Protein AF-A0AAU2BXN2-F1 (afdb_monomer_lite)

pLDDT: mean 73.19, std 21.52, range [33.09, 97.69]

Foldseek 3Di:
DDDPVNVVVVVVPCPDPVVVVVVVVVVVVVVVVVVVVPDPPPDPDDDDDDDDDDPPDDPPADQDQDDPVLQVVQVVPKDWDDDPDPPDPDATWIAGQNWTWGWDQDPVVRDTDIDIDCPRHDPSQAHPVRDGFDWDDDVNDTPDGDDPDPDDDDDDDDDPPDDPDDDD

Structure (mmCIF, N/CA/C/O backbone):
data_AF-A0AAU2BXN2-F1
#
_entry.id   AF-A0AAU2BXN2-F1
#
loop_
_atom_site.group_PDB
_atom_site.id
_atom_site.type_symbol
_atom_site.label_atom_id
_atom_site.label_alt_id
_atom_site.label_comp_id
_atom_site.label_asym_id
_atom_site.label_entity_id
_atom_site.label_seq_id
_atom_site.pdbx_PDB_ins_code
_atom_site.Cartn_x
_atom_site.Cartn_y
_atom_site.Cartn_z
_atom_site.occupancy
_atom_site.B_iso_or_equiv
_atom_site.auth_seq_id
_atom_site.auth_comp_id
_atom_site.auth_asym_id
_atom_site.auth_atom_id
_atom_site.pdbx_PDB_model_num
ATOM 1 N N . MET A 1 1 ? 20.347 -20.421 26.634 1.00 45.69 1 MET A N 1
ATOM 2 C CA . MET A 1 1 ? 20.037 -19.767 25.347 1.00 45.69 1 MET A CA 1
ATOM 3 C C . MET A 1 1 ? 21.331 -19.696 24.572 1.00 45.69 1 MET A C 1
ATOM 5 O O . MET A 1 1 ? 22.288 -19.185 25.135 1.00 45.69 1 MET A O 1
ATOM 9 N N . LEU A 1 2 ? 21.370 -20.264 23.366 1.00 61.25 2 LEU A N 1
ATOM 10 C CA . LEU A 1 2 ? 22.536 -20.169 22.487 1.00 61.25 2 LEU A CA 1
ATOM 11 C C . LEU A 1 2 ? 22.649 -18.736 21.965 1.00 61.25 2 LEU A C 1
ATOM 13 O O . LEU A 1 2 ? 21.653 -18.132 21.564 1.00 61.25 2 LEU A O 1
ATOM 17 N N . THR A 1 3 ? 23.851 -18.189 22.025 1.00 75.00 3 THR A N 1
ATOM 18 C CA . THR A 1 3 ? 24.176 -16.848 21.549 1.00 75.00 3 THR A CA 1
ATOM 19 C C . THR A 1 3 ? 24.310 -16.838 20.027 1.00 75.00 3 THR A C 1
ATOM 21 O O . THR A 1 3 ? 24.601 -17.851 19.392 1.00 75.00 3 THR A O 1
ATOM 24 N N . THR A 1 4 ? 24.119 -15.673 19.409 1.00 56.59 4 THR A N 1
ATOM 25 C CA . THR A 1 4 ? 24.209 -15.505 17.948 1.00 56.59 4 THR A 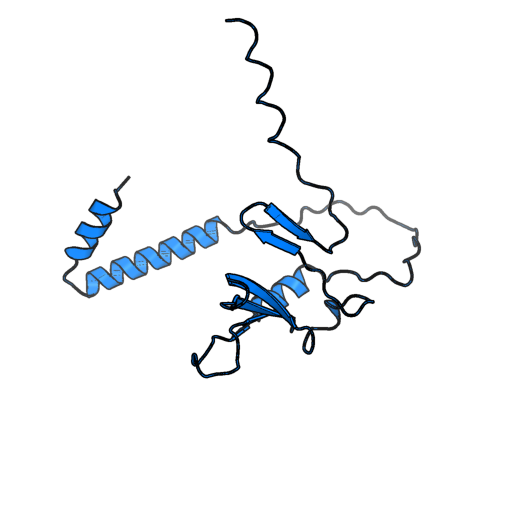CA 1
ATOM 26 C C . THR A 1 4 ? 25.582 -15.905 17.386 1.00 56.59 4 THR A C 1
ATOM 28 O O . THR A 1 4 ? 25.685 -16.289 16.223 1.00 56.59 4 THR A O 1
ATOM 31 N N . THR A 1 5 ? 26.631 -15.841 18.211 1.00 67.44 5 THR A N 1
ATOM 32 C CA . THR A 1 5 ? 27.994 -16.268 17.865 1.00 67.44 5 THR A CA 1
ATOM 33 C C . THR A 1 5 ? 28.114 -17.791 17.842 1.00 67.44 5 THR A C 1
ATOM 35 O O . THR A 1 5 ? 28.615 -18.340 16.869 1.00 67.44 5 THR A O 1
ATOM 38 N N . GLU A 1 6 ? 27.555 -18.482 18.839 1.00 70.81 6 GLU A N 1
ATOM 39 C CA . GLU A 1 6 ? 27.554 -19.952 18.896 1.00 70.81 6 GLU A CA 1
ATOM 40 C C . GLU A 1 6 ? 26.753 -20.569 17.740 1.00 70.81 6 GLU A C 1
ATOM 42 O O . GLU A 1 6 ? 27.149 -21.588 17.183 1.00 70.81 6 GLU A O 1
ATOM 47 N N . ILE A 1 7 ? 25.659 -19.921 17.324 1.00 69.94 7 ILE A N 1
ATOM 48 C CA . ILE A 1 7 ? 24.877 -20.345 16.152 1.00 69.94 7 ILE A CA 1
ATOM 49 C C . ILE A 1 7 ? 25.704 -20.199 14.866 1.00 69.94 7 ILE A C 1
ATOM 51 O O . ILE A 1 7 ? 25.677 -21.079 14.008 1.00 69.94 7 ILE A O 1
ATOM 55 N N . ARG A 1 8 ? 26.459 -19.103 14.727 1.00 66.19 8 ARG A N 1
ATOM 56 C CA . ARG A 1 8 ? 27.284 -18.838 13.541 1.00 66.19 8 ARG A CA 1
ATOM 57 C C . ARG A 1 8 ? 28.438 -19.829 13.410 1.00 66.19 8 ARG A C 1
ATOM 59 O O . ARG A 1 8 ? 28.687 -20.309 12.307 1.00 66.19 8 ARG A O 1
ATOM 66 N N . ASP A 1 9 ? 29.110 -20.136 14.514 1.00 70.56 9 ASP A N 1
ATOM 67 C CA . ASP A 1 9 ? 30.220 -21.090 14.519 1.00 70.56 9 ASP A CA 1
ATOM 68 C C . ASP A 1 9 ? 29.719 -22.517 14.261 1.00 70.56 9 ASP A C 1
ATOM 70 O O . ASP A 1 9 ? 30.311 -23.239 13.463 1.00 70.56 9 ASP A O 1
ATOM 74 N N . HIS A 1 10 ? 28.553 -22.885 14.806 1.00 66.69 10 HIS A N 1
ATOM 75 C CA . HIS A 1 10 ? 27.930 -24.179 14.527 1.00 66.69 10 HIS A CA 1
ATOM 76 C C . HIS A 1 10 ? 27.542 -24.348 13.050 1.00 66.69 10 HIS A C 1
ATOM 78 O O . HIS A 1 10 ? 27.731 -25.419 12.487 1.00 66.69 10 HIS A O 1
ATOM 84 N N . ILE A 1 11 ? 27.047 -23.290 12.395 1.00 64.31 11 ILE A N 1
ATOM 85 C CA . ILE A 1 11 ? 26.715 -23.312 10.960 1.00 64.31 11 ILE A CA 1
ATOM 86 C C . ILE A 1 11 ? 27.975 -23.432 10.091 1.00 64.31 11 ILE A C 1
ATOM 88 O O . ILE A 1 11 ? 27.942 -24.077 9.045 1.00 64.31 11 ILE A O 1
ATOM 92 N N . ARG A 1 12 ? 29.090 -22.832 10.519 1.00 63.44 12 ARG A N 1
ATOM 93 C CA . ARG A 1 12 ? 30.359 -22.846 9.779 1.00 63.44 12 ARG A CA 1
ATOM 94 C C . ARG A 1 12 ? 31.027 -24.227 9.760 1.00 63.44 12 ARG A C 1
ATOM 96 O O . ARG A 1 12 ? 31.696 -24.544 8.779 1.00 63.44 12 ARG A O 1
ATOM 103 N N . ASP A 1 13 ? 30.814 -25.038 10.794 1.00 62.12 13 ASP A N 1
ATOM 104 C CA . ASP A 1 13 ? 31.369 -26.395 10.903 1.00 62.12 13 ASP A CA 1
ATOM 105 C C . ASP A 1 13 ? 30.525 -27.475 10.194 1.00 62.12 13 ASP A C 1
ATOM 107 O O . ASP A 1 13 ? 30.974 -28.615 10.044 1.00 62.12 13 ASP A O 1
ATOM 111 N N . LEU A 1 14 ? 29.332 -27.140 9.684 1.00 59.41 14 LEU A N 1
ATOM 112 C CA . LEU A 1 14 ? 28.509 -28.046 8.872 1.00 59.41 14 LEU A CA 1
ATOM 113 C C . LEU A 1 14 ? 29.094 -28.166 7.453 1.00 59.41 14 LEU A C 1
ATOM 115 O O . LEU A 1 14 ? 28.653 -27.512 6.514 1.00 59.41 14 LEU A O 1
ATOM 119 N N . THR A 1 15 ? 30.108 -29.017 7.291 1.00 58.03 15 THR A N 1
ATOM 120 C CA . THR A 1 15 ? 30.794 -29.273 6.006 1.00 58.03 15 THR A CA 1
ATOM 121 C C . THR A 1 15 ? 30.131 -30.357 5.148 1.00 58.03 15 THR A C 1
ATOM 123 O O . THR A 1 15 ? 30.571 -30.604 4.027 1.00 58.03 15 THR A O 1
ATOM 126 N N . ASP A 1 16 ? 29.060 -30.987 5.637 1.00 61.47 16 ASP A N 1
ATOM 127 C CA . ASP A 1 16 ? 28.276 -31.974 4.892 1.00 61.47 16 ASP A CA 1
ATOM 128 C C . ASP A 1 16 ? 26.940 -31.367 4.441 1.00 61.47 16 ASP A C 1
ATOM 130 O O . ASP A 1 16 ? 26.148 -30.879 5.254 1.00 61.47 16 ASP A O 1
ATOM 134 N N . VAL A 1 17 ? 26.674 -31.418 3.133 1.00 53.97 17 VAL A N 1
ATOM 135 C CA . VAL A 1 17 ? 25.460 -30.879 2.495 1.00 53.97 17 VAL A CA 1
ATOM 136 C C . VAL A 1 17 ? 24.197 -31.497 3.106 1.00 53.97 17 VAL A C 1
ATOM 138 O O . VAL A 1 17 ? 23.180 -30.819 3.234 1.00 53.97 17 VAL A O 1
ATOM 141 N N . LYS A 1 18 ? 24.263 -32.755 3.566 1.00 58.06 18 LYS A N 1
ATOM 142 C CA . LYS A 1 18 ? 23.141 -33.417 4.256 1.00 58.06 18 LYS A CA 1
ATOM 143 C C . LYS A 1 18 ? 22.801 -32.762 5.593 1.00 58.06 18 LYS A C 1
ATOM 145 O O . LYS A 1 18 ? 21.626 -32.644 5.934 1.00 58.06 18 LYS A O 1
ATOM 150 N N . SER A 1 19 ? 23.807 -32.295 6.323 1.00 58.97 19 SER A N 1
ATOM 151 C CA . SER A 1 19 ? 23.618 -31.631 7.612 1.00 58.97 19 SER A CA 1
ATOM 152 C C . SER A 1 19 ? 23.044 -30.221 7.442 1.00 58.97 19 SER A C 1
ATOM 154 O O . SER A 1 19 ? 22.242 -29.787 8.265 1.00 58.97 19 SER A O 1
ATOM 156 N N . LEU A 1 20 ? 23.366 -29.534 6.339 1.00 58.53 20 LEU A N 1
ATOM 157 C CA . LEU A 1 20 ? 22.754 -28.247 5.992 1.00 58.53 20 LEU A CA 1
ATOM 158 C C . LEU A 1 20 ? 21.264 -28.400 5.638 1.00 58.53 20 LEU A C 1
ATOM 160 O O . LEU A 1 20 ? 20.441 -27.606 6.089 1.00 58.53 20 LEU A O 1
ATOM 164 N N . VAL A 1 21 ? 20.904 -29.446 4.882 1.00 67.00 21 VAL A N 1
ATOM 165 C CA . VAL A 1 21 ? 19.500 -29.760 4.557 1.00 67.00 21 VAL A CA 1
ATOM 166 C C . VAL A 1 21 ? 18.710 -30.096 5.821 1.00 67.00 21 VAL A C 1
ATOM 168 O O . VAL A 1 21 ? 17.613 -29.578 5.998 1.00 67.00 21 VAL A O 1
ATOM 171 N N . ALA A 1 22 ? 19.285 -30.866 6.747 1.00 68.56 22 ALA A N 1
ATOM 172 C CA . ALA A 1 22 ? 18.635 -31.175 8.019 1.00 68.56 22 ALA A CA 1
ATOM 173 C C . ALA A 1 22 ? 18.387 -29.918 8.877 1.00 68.56 22 ALA A C 1
ATOM 175 O O . ALA A 1 22 ? 17.332 -29.788 9.498 1.00 68.56 22 ALA A O 1
ATOM 176 N N . VAL A 1 23 ? 19.326 -28.964 8.888 1.00 71.12 23 VAL A N 1
ATOM 177 C CA . VAL A 1 23 ? 19.138 -27.674 9.574 1.00 71.12 23 VAL A CA 1
ATOM 178 C C . VAL A 1 23 ? 18.064 -26.830 8.887 1.00 71.12 23 VAL A C 1
ATOM 180 O O . VAL A 1 23 ? 17.238 -26.232 9.576 1.00 71.12 23 VAL A O 1
ATOM 183 N N . GLN A 1 24 ? 18.026 -26.821 7.553 1.00 70.44 24 GLN A N 1
ATOM 184 C CA . GLN A 1 24 ? 16.992 -26.128 6.786 1.00 70.44 24 GLN A CA 1
ATOM 185 C C . GLN A 1 24 ? 15.600 -26.719 7.063 1.00 70.44 24 GLN A C 1
ATOM 187 O O . GLN A 1 24 ? 14.677 -25.977 7.384 1.00 70.44 24 GLN A O 1
ATOM 192 N N . GLU A 1 25 ? 15.450 -28.044 7.021 1.00 73.44 25 GLU A N 1
ATOM 193 C CA . GLU A 1 25 ? 14.182 -28.730 7.304 1.00 73.44 25 GLU A CA 1
ATOM 194 C C . GLU A 1 25 ? 13.722 -28.515 8.751 1.00 73.44 25 GLU A C 1
ATOM 196 O O . GLU A 1 25 ? 12.542 -28.249 8.998 1.00 73.44 25 GLU A O 1
ATOM 201 N N . ALA A 1 26 ? 14.648 -28.553 9.713 1.00 72.94 26 ALA A N 1
ATOM 202 C CA . ALA A 1 26 ? 14.347 -28.255 11.110 1.00 72.94 26 ALA A CA 1
ATOM 203 C C . ALA A 1 26 ? 13.918 -26.790 11.303 1.00 72.94 26 ALA A C 1
ATOM 205 O O . ALA A 1 26 ? 12.982 -26.514 12.058 1.00 72.94 26 ALA A O 1
ATOM 206 N N . ALA A 1 27 ? 14.553 -25.847 10.600 1.00 69.44 27 ALA A N 1
ATOM 207 C CA . ALA A 1 27 ? 14.185 -24.433 10.635 1.00 69.44 27 ALA A CA 1
ATOM 208 C C . ALA A 1 27 ? 12.806 -24.185 10.004 1.00 69.44 27 ALA A C 1
ATOM 210 O O . ALA A 1 27 ? 11.986 -23.474 10.588 1.00 69.44 27 ALA A O 1
ATOM 211 N N . THR A 1 28 ? 12.515 -24.813 8.863 1.00 70.44 28 THR A N 1
ATOM 212 C CA . THR A 1 28 ? 11.209 -24.736 8.195 1.00 70.44 28 THR A CA 1
ATOM 213 C C . THR A 1 28 ? 10.104 -25.345 9.054 1.00 70.44 28 THR A C 1
ATOM 215 O O . THR A 1 28 ? 9.061 -24.719 9.233 1.00 70.44 28 THR A O 1
ATOM 218 N N . THR A 1 29 ? 10.349 -26.507 9.666 1.00 78.06 29 THR A N 1
ATOM 219 C CA . THR A 1 29 ? 9.402 -27.146 10.596 1.00 78.06 29 THR A CA 1
ATOM 220 C C . THR A 1 29 ? 9.105 -26.233 11.782 1.00 78.06 29 THR A C 1
ATOM 222 O O . THR A 1 29 ? 7.949 -26.038 12.147 1.00 78.06 29 THR A O 1
ATOM 225 N N . ARG A 1 30 ? 10.130 -25.582 12.343 1.00 65.69 30 ARG A N 1
ATOM 226 C CA . ARG A 1 30 ? 9.962 -24.687 13.492 1.00 65.69 30 ARG A CA 1
ATOM 227 C C . ARG A 1 30 ? 9.271 -23.370 13.133 1.00 65.69 30 ARG A C 1
ATOM 229 O O . ARG A 1 30 ? 8.543 -22.829 13.961 1.00 65.69 30 ARG A O 1
ATOM 236 N N . LEU A 1 31 ? 9.454 -22.864 11.912 1.00 61.81 31 LEU A N 1
ATOM 237 C CA . LEU A 1 31 ? 8.692 -21.727 11.383 1.00 61.81 31 LEU A CA 1
ATOM 238 C C . LEU A 1 31 ? 7.209 -22.079 11.194 1.00 61.81 31 LEU A C 1
ATOM 240 O O . LEU A 1 31 ? 6.353 -21.287 11.579 1.00 61.81 31 LEU A O 1
ATOM 244 N N . LEU A 1 32 ? 6.908 -23.280 10.691 1.00 66.12 32 LEU A N 1
ATOM 245 C CA . LEU A 1 32 ? 5.543 -23.811 10.588 1.00 66.12 32 LEU A CA 1
ATOM 246 C C . LEU A 1 32 ? 4.891 -24.014 11.965 1.00 66.12 32 LEU A C 1
ATOM 248 O O . LEU A 1 32 ? 3.731 -23.655 12.151 1.00 66.12 32 LEU A O 1
ATOM 252 N N . GLU A 1 33 ? 5.628 -24.528 12.953 1.00 65.75 33 GLU A N 1
ATOM 253 C CA . GLU A 1 33 ? 5.143 -24.662 14.335 1.00 65.75 33 GLU A CA 1
ATOM 254 C C . GLU A 1 33 ? 4.874 -23.300 14.993 1.00 65.75 33 GLU A C 1
ATOM 256 O O . GLU A 1 33 ? 3.877 -23.136 15.696 1.00 65.75 33 GLU A O 1
ATOM 261 N N . LEU A 1 34 ? 5.736 -22.305 14.756 1.00 61.06 34 LEU A N 1
ATOM 262 C CA . LEU A 1 34 ? 5.551 -20.944 15.267 1.00 61.06 34 LEU A CA 1
ATOM 263 C C . LEU A 1 34 ? 4.375 -20.219 14.596 1.00 61.06 34 LEU A C 1
ATOM 265 O O . LEU A 1 34 ? 3.690 -19.452 15.275 1.00 61.06 34 LEU A O 1
ATOM 269 N N . ASP A 1 35 ? 4.120 -20.471 13.308 1.00 59.44 35 ASP A N 1
ATOM 270 C CA . ASP A 1 35 ? 2.929 -19.982 12.598 1.00 59.44 35 ASP A CA 1
ATOM 271 C C . ASP A 1 35 ? 1.653 -20.644 13.139 1.00 59.44 35 ASP A C 1
ATOM 273 O O . ASP A 1 35 ? 0.695 -19.961 13.507 1.00 59.44 35 ASP A O 1
ATOM 277 N N . ALA A 1 36 ? 1.674 -21.970 13.314 1.00 63.25 36 ALA A N 1
ATOM 278 C CA . ALA A 1 36 ? 0.570 -22.724 13.901 1.00 63.25 36 ALA A CA 1
ATOM 279 C C . ALA A 1 36 ? 0.254 -22.273 15.340 1.00 63.25 36 ALA A C 1
ATOM 281 O O . ALA A 1 36 ? -0.915 -22.161 15.710 1.00 63.25 36 ALA A O 1
ATOM 282 N N . ALA A 1 37 ? 1.278 -21.941 16.134 1.00 59.19 37 ALA A N 1
ATOM 283 C CA . ALA A 1 37 ? 1.127 -21.423 17.494 1.00 59.19 37 ALA A CA 1
ATOM 284 C C . ALA A 1 37 ? 0.642 -19.960 17.557 1.00 59.19 37 ALA A C 1
ATOM 286 O O . ALA A 1 37 ? 0.237 -19.495 18.625 1.00 59.19 37 ALA A O 1
ATOM 287 N N . ARG A 1 38 ? 0.677 -19.221 16.439 1.00 50.78 38 ARG A N 1
ATOM 288 C CA . ARG A 1 38 ? 0.280 -17.806 16.353 1.00 50.78 38 ARG A CA 1
ATOM 289 C C . ARG A 1 38 ? -1.034 -17.558 15.624 1.00 50.78 38 ARG A C 1
ATOM 291 O O . ARG A 1 38 ? -1.428 -16.399 15.515 1.00 50.78 38 ARG A O 1
ATOM 298 N N . ARG A 1 39 ? -1.762 -18.592 15.195 1.00 43.81 39 ARG A N 1
ATOM 299 C CA . ARG A 1 39 ? -3.125 -18.413 14.678 1.00 43.81 39 ARG A CA 1
ATOM 300 C C . ARG A 1 39 ? -4.099 -18.137 15.829 1.00 43.81 39 ARG A C 1
ATOM 302 O O . ARG A 1 39 ? -4.358 -19.041 16.625 1.00 43.81 39 ARG A O 1
ATOM 309 N N . PRO A 1 40 ? -4.708 -16.942 15.929 1.00 36.22 40 PRO A N 1
ATOM 310 C CA . PRO A 1 40 ? -5.886 -16.784 16.760 1.00 36.22 40 PRO A CA 1
ATOM 311 C C . PRO A 1 40 ? -7.025 -17.577 16.110 1.00 36.22 40 PRO A C 1
ATOM 313 O O . PRO A 1 40 ? -7.610 -17.155 15.114 1.00 36.22 40 PRO A O 1
ATOM 316 N N . VAL A 1 41 ? -7.358 -18.737 16.675 1.00 39.84 41 VAL A N 1
ATOM 317 C CA . VAL A 1 41 ? -8.643 -19.384 16.403 1.00 39.84 41 VAL A CA 1
ATOM 318 C C . VAL A 1 41 ? -9.715 -18.506 17.044 1.00 39.84 41 VAL A C 1
ATOM 320 O O . VAL A 1 41 ? -9.999 -18.612 18.236 1.00 39.84 41 VAL A O 1
ATOM 323 N N . VAL A 1 42 ? -10.300 -17.600 16.263 1.00 41.38 42 VAL A N 1
ATOM 324 C CA . VAL A 1 42 ? -11.546 -16.933 16.647 1.00 41.38 42 VAL A CA 1
ATOM 325 C C . VAL A 1 42 ? -12.663 -17.945 16.429 1.00 41.38 42 VAL A C 1
ATOM 327 O O . VAL A 1 42 ? -13.270 -18.008 15.365 1.00 41.38 42 VAL A O 1
ATOM 330 N N . THR A 1 43 ? -12.923 -18.780 17.430 1.00 37.25 43 THR A N 1
ATOM 331 C CA . THR A 1 43 ? -14.175 -19.533 17.492 1.00 37.25 43 THR A CA 1
ATOM 332 C C . THR A 1 43 ? -15.314 -18.534 17.698 1.00 37.25 43 THR A C 1
ATOM 334 O O . THR A 1 43 ? -15.296 -17.787 18.683 1.00 37.25 43 THR A O 1
ATOM 337 N N . PRO A 1 44 ? -16.324 -18.476 16.810 1.00 36.09 44 PRO A N 1
ATOM 338 C CA . PRO A 1 44 ? -17.501 -17.669 17.075 1.00 36.09 44 PRO A CA 1
ATOM 339 C C . PRO A 1 44 ? -18.235 -18.270 18.277 1.00 36.09 44 PRO A C 1
ATOM 341 O O . PRO A 1 44 ? -18.863 -19.327 18.212 1.00 36.09 44 PRO A O 1
ATOM 344 N N . ARG A 1 45 ? -18.130 -17.583 19.415 1.00 33.09 45 ARG A N 1
ATOM 345 C CA . ARG A 1 45 ? -18.955 -17.830 20.592 1.00 33.09 45 ARG A CA 1
ATOM 346 C C . ARG A 1 45 ? -20.374 -17.397 20.236 1.00 33.09 45 ARG A C 1
ATOM 348 O O . ARG A 1 45 ? -20.626 -16.208 20.088 1.00 33.09 45 ARG A O 1
ATOM 355 N N . ARG A 1 46 ? -21.276 -18.363 20.078 1.00 43.41 46 ARG A N 1
ATOM 356 C CA . ARG A 1 46 ? -22.719 -18.158 19.882 1.00 43.41 46 ARG A CA 1
ATOM 357 C C . ARG A 1 46 ? -23.279 -17.257 20.997 1.00 43.41 46 ARG A C 1
ATOM 359 O O . ARG A 1 46 ? -23.104 -17.609 22.167 1.00 43.41 46 ARG A O 1
ATOM 366 N N . PRO A 1 47 ? -23.998 -16.169 20.681 1.00 41.09 47 PRO A N 1
ATOM 367 C CA . PRO A 1 47 ? -25.002 -15.628 21.581 1.00 41.09 47 PRO A CA 1
ATOM 368 C C . PRO A 1 47 ? -26.397 -15.976 21.059 1.00 41.09 47 PRO A C 1
ATOM 370 O O . PRO A 1 47 ? -26.623 -16.115 19.860 1.00 41.09 47 PRO A O 1
ATOM 373 N N . ALA A 1 48 ? -27.289 -16.176 22.019 1.00 35.59 48 ALA A N 1
ATOM 374 C CA . ALA A 1 48 ? -28.661 -16.627 21.892 1.00 35.59 48 ALA A CA 1
ATOM 375 C C . ALA A 1 48 ? -29.509 -15.892 20.839 1.00 35.59 48 ALA A C 1
ATOM 377 O O . ALA A 1 48 ? -29.337 -14.702 20.582 1.00 35.59 48 ALA A O 1
ATOM 378 N N . GLU A 1 49 ? -30.489 -16.629 20.318 1.00 46.88 49 GLU A N 1
ATOM 379 C CA . GLU A 1 49 ? -31.687 -16.096 19.679 1.00 46.88 49 GLU A CA 1
ATOM 380 C C . GLU A 1 49 ? -32.375 -15.082 20.605 1.00 46.88 49 GLU A C 1
ATOM 382 O O . GLU A 1 49 ? -32.754 -15.418 21.728 1.00 46.88 49 GLU A O 1
ATOM 387 N N . ILE A 1 50 ? -32.577 -13.853 20.127 1.00 42.62 50 ILE A N 1
ATOM 388 C CA . ILE A 1 50 ? -33.615 -12.950 20.633 1.00 42.62 50 ILE A CA 1
ATOM 389 C C . ILE A 1 50 ? -34.324 -12.365 19.416 1.00 42.62 50 ILE A C 1
ATOM 391 O O . ILE A 1 50 ? -33.699 -11.823 18.505 1.00 42.62 50 ILE A O 1
ATOM 395 N N . GLY A 1 51 ? -35.637 -12.573 19.390 1.00 36.53 51 GLY A N 1
ATOM 396 C CA . GLY A 1 51 ? -36.501 -12.292 18.261 1.00 36.53 51 GLY A CA 1
ATOM 397 C C . GLY A 1 51 ? -36.832 -10.818 18.025 1.00 36.53 51 GLY A C 1
ATOM 398 O O . GLY A 1 51 ? -36.701 -9.954 18.886 1.00 36.53 51 GLY A O 1
ATOM 399 N N . THR A 1 52 ? -37.354 -10.634 16.813 1.00 40.91 52 THR A N 1
ATOM 400 C CA . THR A 1 52 ? -38.371 -9.672 16.366 1.00 40.91 52 THR A CA 1
ATOM 401 C C . THR A 1 52 ? -38.112 -8.165 16.490 1.00 40.91 52 THR A C 1
ATOM 403 O O . THR A 1 52 ? -38.217 -7.558 17.550 1.00 40.91 52 THR A O 1
ATOM 406 N N . SER A 1 53 ? -38.003 -7.585 15.286 1.00 44.28 53 SER A N 1
ATOM 407 C CA . SER A 1 53 ? -38.509 -6.283 14.820 1.00 44.28 53 SER A CA 1
ATOM 408 C C . SER A 1 53 ? -37.899 -4.995 15.374 1.00 44.28 53 SER A C 1
ATOM 410 O O . SER A 1 53 ? -38.290 -4.508 16.430 1.00 44.28 53 SER A O 1
ATOM 412 N N . SER A 1 54 ? -37.097 -4.339 14.528 1.00 36.81 54 SER A N 1
ATOM 413 C CA . SER A 1 54 ? -37.401 -3.002 13.979 1.00 36.81 54 SER A CA 1
ATOM 414 C C . SER A 1 54 ? -36.456 -2.691 12.805 1.00 36.81 54 SER A C 1
ATOM 416 O O . SER A 1 54 ? -35.248 -2.875 12.955 1.00 36.81 54 SER A O 1
ATOM 418 N N . PRO A 1 55 ? -36.947 -2.226 11.638 1.00 48.62 55 PRO A N 1
ATOM 419 C CA . PRO A 1 55 ? -36.080 -1.728 10.582 1.00 48.62 55 PRO A CA 1
ATOM 420 C C . PRO A 1 55 ? -35.645 -0.310 10.962 1.00 48.62 55 PRO A C 1
ATOM 422 O O . PRO A 1 55 ? -36.338 0.667 10.681 1.00 48.62 55 PRO A O 1
ATOM 425 N N . THR A 1 56 ? -34.502 -0.183 11.632 1.00 37.78 56 THR A N 1
ATOM 426 C CA . THR A 1 56 ? -33.854 1.122 11.776 1.00 37.78 56 THR A CA 1
ATOM 427 C C . THR A 1 56 ? -33.269 1.490 10.420 1.00 37.78 56 THR A C 1
ATOM 429 O O . THR A 1 56 ? -32.266 0.924 9.997 1.00 37.78 56 THR A O 1
ATOM 432 N N . MET A 1 57 ? -33.976 2.390 9.732 1.00 39.78 57 MET A N 1
ATOM 433 C CA . MET A 1 57 ? -33.571 3.160 8.555 1.00 39.78 57 MET A CA 1
ATOM 434 C C . MET A 1 57 ? -32.065 3.116 8.269 1.00 39.78 57 MET A C 1
ATOM 436 O O . MET A 1 57 ? -31.272 3.781 8.937 1.00 39.78 57 MET A O 1
ATOM 440 N N . ALA A 1 58 ? -31.701 2.380 7.219 1.00 44.62 58 ALA A N 1
ATOM 441 C CA . ALA A 1 58 ? -30.452 2.596 6.514 1.00 44.62 58 ALA A CA 1
ATOM 442 C C . ALA A 1 58 ? -30.390 4.067 6.083 1.00 44.62 58 ALA A C 1
ATOM 444 O O . ALA A 1 58 ? -31.323 4.587 5.464 1.00 44.62 58 ALA A O 1
ATOM 445 N N . THR A 1 59 ? -29.300 4.753 6.412 1.00 40.53 59 THR A N 1
ATOM 446 C CA . THR A 1 59 ? -28.975 6.004 5.735 1.00 40.53 59 THR A CA 1
ATOM 447 C C . THR A 1 59 ? -28.756 5.677 4.250 1.00 40.53 59 THR A C 1
ATOM 449 O O . THR A 1 59 ? -28.041 4.720 3.952 1.00 40.53 59 THR A O 1
ATOM 452 N N . PRO A 1 60 ? -29.340 6.410 3.284 1.00 43.47 60 PRO A N 1
ATOM 453 C CA . PRO A 1 60 ? -29.333 5.962 1.886 1.00 43.47 60 PRO A CA 1
ATOM 454 C C . PRO A 1 60 ? -27.980 6.123 1.167 1.00 43.47 60 PRO A C 1
ATOM 456 O O . PRO A 1 60 ? -27.899 5.853 -0.023 1.00 43.47 60 PRO A O 1
ATOM 459 N N . TYR A 1 61 ? -26.929 6.583 1.856 1.00 54.53 61 TYR A N 1
ATOM 460 C CA . TYR A 1 61 ? 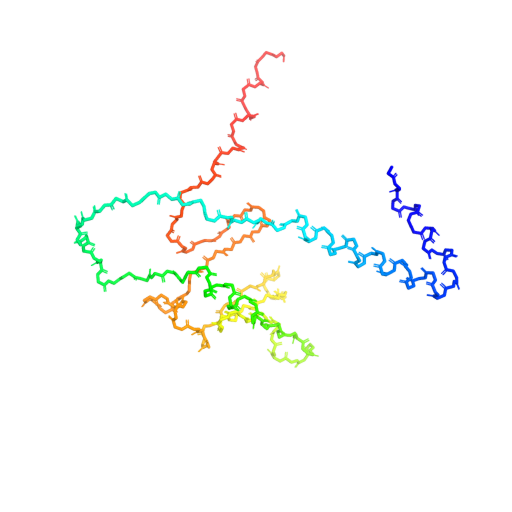-25.643 6.966 1.254 1.00 54.53 61 TYR A CA 1
ATOM 461 C C . TYR A 1 61 ? -24.455 6.664 2.182 1.00 54.53 61 TYR A C 1
ATOM 463 O O . TYR A 1 61 ? -23.657 7.542 2.498 1.00 54.53 61 TYR A O 1
ATOM 471 N N . GLY A 1 62 ? -24.360 5.435 2.689 1.00 65.00 62 GLY A N 1
ATOM 472 C CA . GLY A 1 62 ? -23.236 5.008 3.522 1.00 65.00 62 GLY A CA 1
ATOM 473 C C . GLY A 1 62 ? -22.367 3.994 2.795 1.00 65.00 62 GLY A C 1
ATOM 474 O O . GLY A 1 62 ? -22.815 2.876 2.558 1.00 65.00 62 GLY A O 1
ATOM 475 N N . PHE A 1 63 ? -21.122 4.353 2.475 1.00 75.12 63 PHE A N 1
ATOM 476 C CA . PHE A 1 63 ? -20.103 3.350 2.168 1.00 75.12 63 PHE A CA 1
ATOM 477 C C . PHE A 1 63 ? -19.966 2.408 3.372 1.00 75.12 63 PHE A C 1
ATOM 479 O O . PHE A 1 63 ? -19.716 2.860 4.492 1.00 75.12 63 PHE A O 1
ATOM 486 N N . CYS A 1 64 ? -20.136 1.109 3.140 1.00 84.00 64 CYS A N 1
ATOM 487 C CA . CYS A 1 64 ? -19.852 0.075 4.123 1.00 84.00 64 CYS A CA 1
ATOM 488 C C . CYS A 1 64 ? -18.559 -0.613 3.706 1.00 84.00 64 CYS A C 1
ATOM 490 O O . CYS A 1 64 ? -18.466 -1.114 2.587 1.00 84.00 64 CYS A O 1
ATOM 492 N N . PHE A 1 65 ? -17.561 -0.606 4.589 1.00 88.62 65 PHE A N 1
ATOM 493 C CA . PHE A 1 65 ? -16.316 -1.303 4.300 1.00 88.62 65 PHE A CA 1
ATOM 494 C C . PHE A 1 65 ? -16.586 -2.813 4.185 1.00 88.62 65 PHE A C 1
ATOM 496 O O . PHE A 1 65 ? -17.385 -3.320 4.982 1.00 88.62 65 PHE A O 1
ATOM 503 N N . PRO A 1 66 ? -15.947 -3.527 3.238 1.00 91.81 66 PRO A N 1
ATOM 504 C CA . PRO A 1 66 ? -16.178 -4.954 3.056 1.00 91.81 66 PRO A CA 1
ATOM 505 C C . PRO A 1 66 ? -15.950 -5.777 4.323 1.00 91.81 66 PRO A C 1
ATOM 507 O O . PRO A 1 66 ? -15.198 -5.400 5.227 1.00 91.81 66 PRO A O 1
ATOM 510 N N . ASP A 1 67 ? -16.609 -6.930 4.380 1.00 93.00 67 ASP A N 1
ATOM 511 C CA . ASP A 1 67 ? -16.462 -7.855 5.492 1.00 93.00 67 ASP A CA 1
ATOM 512 C C . ASP A 1 67 ? -15.092 -8.557 5.502 1.00 93.00 67 ASP A C 1
ATOM 514 O O . ASP A 1 67 ? -14.211 -8.352 4.661 1.00 93.00 67 ASP A O 1
ATOM 518 N N . LYS A 1 68 ? -14.896 -9.395 6.520 1.00 93.50 68 LYS A N 1
ATOM 519 C CA . LYS A 1 68 ? -13.633 -10.099 6.747 1.00 93.50 68 LYS A CA 1
ATOM 520 C C . LYS A 1 68 ? -13.319 -11.137 5.674 1.00 93.50 68 LYS A C 1
ATOM 522 O O . LYS A 1 68 ? -12.140 -11.382 5.440 1.00 93.50 68 LYS A O 1
ATOM 527 N N . GLU A 1 69 ? -14.334 -11.764 5.086 1.00 95.81 69 GLU A N 1
ATOM 528 C CA . GLU A 1 69 ? -14.156 -12.820 4.088 1.00 95.81 69 GLU A CA 1
ATOM 529 C C . GLU A 1 69 ? -13.641 -12.214 2.788 1.00 95.81 69 GLU A C 1
ATOM 531 O O . GLU A 1 69 ? -12.591 -12.636 2.303 1.00 95.81 69 GLU A O 1
ATOM 536 N N . PHE A 1 70 ? -14.271 -11.128 2.330 1.00 94.50 70 PHE A N 1
ATOM 537 C CA . PHE A 1 70 ? -13.776 -10.344 1.201 1.00 94.50 70 PHE A CA 1
ATOM 538 C C . PHE A 1 70 ? -12.342 -9.854 1.436 1.00 94.50 70 PHE A C 1
ATOM 540 O O . PHE A 1 70 ? -11.476 -9.990 0.573 1.00 94.50 70 PHE A O 1
ATOM 547 N N . CYS A 1 71 ? -12.064 -9.303 2.624 1.00 95.50 71 CYS A N 1
ATOM 548 C CA . CYS A 1 71 ? -10.722 -8.820 2.949 1.00 95.50 71 CYS A CA 1
ATOM 549 C C . CYS A 1 71 ? -9.681 -9.947 2.917 1.00 95.50 71 CYS A C 1
ATOM 551 O O . CYS A 1 71 ? -8.568 -9.742 2.437 1.00 95.50 71 CYS A O 1
ATOM 553 N N . ALA A 1 72 ? -10.012 -11.129 3.442 1.00 96.38 72 ALA A N 1
ATOM 554 C CA . ALA A 1 72 ? -9.106 -12.271 3.433 1.00 96.38 72 ALA A CA 1
ATOM 555 C C . ALA A 1 72 ? -8.813 -12.746 2.005 1.00 96.38 72 ALA A C 1
ATOM 557 O O . ALA A 1 72 ? -7.652 -13.000 1.686 1.00 96.38 72 ALA A O 1
ATOM 558 N N . GLU A 1 73 ? -9.836 -12.811 1.152 1.00 97.06 73 GLU A N 1
ATOM 559 C CA . GLU A 1 73 ? -9.686 -13.169 -0.258 1.00 97.06 73 GLU A CA 1
ATOM 560 C C . GLU A 1 73 ? -8.785 -12.167 -0.990 1.00 97.06 73 GLU A C 1
ATOM 562 O O . GLU A 1 73 ? -7.738 -12.565 -1.501 1.00 97.06 73 GLU A O 1
ATOM 567 N N . ALA A 1 74 ? -9.108 -10.870 -0.934 1.00 95.81 74 ALA A N 1
ATOM 568 C CA . ALA A 1 74 ? -8.337 -9.814 -1.596 1.00 95.81 74 ALA A CA 1
ATOM 569 C C . ALA A 1 74 ? -6.864 -9.780 -1.151 1.00 95.81 74 ALA A C 1
ATOM 571 O O . ALA A 1 74 ? -5.968 -9.589 -1.972 1.00 95.81 74 ALA A O 1
ATOM 572 N N . ASN A 1 75 ? -6.605 -10.001 0.142 1.00 96.50 75 ASN A N 1
ATOM 573 C CA . ASN A 1 75 ? -5.245 -10.095 0.675 1.00 96.50 75 ASN A CA 1
ATOM 574 C C . ASN A 1 75 ? -4.518 -11.356 0.189 1.00 96.50 75 ASN A C 1
ATOM 576 O O . ASN A 1 75 ? -3.318 -11.312 -0.069 1.00 96.50 75 ASN A O 1
ATOM 580 N N . SER A 1 76 ? -5.221 -12.486 0.079 1.00 97.00 76 SER A N 1
ATOM 581 C CA . SER A 1 76 ? -4.625 -13.754 -0.358 1.00 97.00 76 SER A CA 1
ATOM 582 C C . SER A 1 76 ? -4.232 -13.756 -1.835 1.00 97.00 76 SER A C 1
ATOM 584 O O . SER A 1 76 ? -3.329 -14.492 -2.225 1.00 97.00 76 SER A O 1
ATOM 586 N N . THR A 1 77 ? -4.878 -12.913 -2.641 1.00 96.81 77 THR A N 1
ATOM 587 C CA . THR A 1 77 ? -4.597 -12.739 -4.070 1.00 96.81 77 THR A CA 1
ATOM 588 C C . THR A 1 77 ? -3.714 -11.526 -4.355 1.00 96.81 77 THR A C 1
ATOM 590 O O . THR A 1 77 ? -3.591 -11.135 -5.513 1.00 96.81 77 THR A O 1
ATOM 593 N N . ALA A 1 78 ? -3.140 -10.896 -3.326 1.00 97.19 78 ALA A N 1
ATOM 594 C CA . ALA A 1 78 ? -2.289 -9.729 -3.499 1.00 97.19 78 ALA A CA 1
ATOM 595 C C . ALA A 1 78 ? -1.079 -10.046 -4.390 1.00 97.19 78 ALA A C 1
ATOM 597 O O . ALA A 1 78 ? -0.445 -11.096 -4.249 1.00 97.19 78 ALA A O 1
ATOM 598 N N . VAL A 1 79 ? -0.736 -9.116 -5.278 1.00 97.50 79 VAL A N 1
ATOM 599 C CA . VAL A 1 79 ? 0.384 -9.259 -6.214 1.00 97.50 79 VAL A CA 1
ATOM 600 C C . VAL A 1 79 ? 1.436 -8.210 -5.899 1.00 97.50 79 VAL A C 1
ATOM 602 O O . VAL A 1 79 ? 1.123 -7.037 -5.727 1.00 97.50 79 VAL A O 1
ATOM 605 N N . PHE A 1 80 ? 2.697 -8.628 -5.818 1.00 96.88 80 PHE A N 1
ATOM 606 C CA . PHE A 1 80 ? 3.821 -7.701 -5.774 1.00 96.88 80 PHE A CA 1
ATOM 607 C C . PHE A 1 80 ? 4.417 -7.565 -7.171 1.00 96.88 80 PHE A C 1
ATOM 609 O O . PHE A 1 80 ? 4.859 -8.554 -7.757 1.00 96.88 80 PHE A O 1
ATOM 616 N N . HIS A 1 81 ? 4.455 -6.335 -7.666 1.00 94.44 81 HIS A N 1
ATOM 617 C CA . HIS A 1 81 ? 5.065 -5.955 -8.929 1.00 94.44 81 HIS A CA 1
ATOM 618 C C . HIS A 1 81 ? 6.420 -5.304 -8.616 1.00 94.44 81 HIS A C 1
ATOM 620 O O . HIS A 1 81 ? 6.461 -4.134 -8.224 1.00 94.44 81 HIS A O 1
ATOM 626 N N . PRO A 1 82 ? 7.537 -6.054 -8.683 1.00 93.50 82 PRO A N 1
ATOM 627 C CA . PRO A 1 82 ? 8.854 -5.501 -8.401 1.00 93.50 82 PRO A CA 1
ATOM 628 C C . PRO A 1 82 ? 9.288 -4.525 -9.495 1.00 93.50 82 PRO A C 1
ATOM 630 O O . PRO A 1 82 ? 8.926 -4.682 -10.659 1.00 93.50 82 PRO A O 1
ATOM 633 N N . MET A 1 83 ? 10.160 -3.583 -9.133 1.00 92.50 83 MET A N 1
ATOM 634 C CA . MET A 1 83 ? 10.904 -2.814 -10.127 1.00 92.50 83 MET A CA 1
ATOM 635 C C . MET A 1 83 ? 11.875 -3.749 -10.851 1.00 92.50 83 MET A C 1
ATOM 637 O O . MET A 1 83 ? 12.705 -4.409 -10.220 1.00 92.50 83 MET A O 1
ATOM 641 N N . THR A 1 84 ? 11.754 -3.820 -12.170 1.00 88.38 84 THR A N 1
ATOM 642 C CA . THR A 1 84 ? 12.494 -4.749 -13.032 1.00 88.38 84 THR A CA 1
ATOM 643 C C . THR A 1 84 ? 13.850 -4.211 -13.476 1.00 88.38 84 THR A C 1
ATOM 645 O O . THR A 1 84 ? 14.788 -4.987 -13.651 1.00 88.38 84 THR A O 1
ATOM 648 N N . SER A 1 85 ? 13.978 -2.894 -13.630 1.00 88.19 85 SER A N 1
ATOM 649 C CA . SER A 1 85 ? 15.219 -2.204 -13.990 1.00 88.19 85 SER A CA 1
ATOM 650 C C . SER A 1 85 ? 15.191 -0.780 -13.432 1.00 88.19 85 SER A C 1
ATOM 652 O O . SER A 1 85 ? 14.117 -0.190 -13.423 1.00 88.19 85 SER A O 1
ATOM 654 N N . PRO A 1 86 ? 16.325 -0.196 -12.999 1.00 84.31 86 PRO A N 1
ATOM 655 C CA . PRO A 1 86 ? 16.386 1.214 -12.600 1.00 84.31 86 PRO A CA 1
ATOM 656 C C . PRO A 1 86 ? 16.071 2.191 -13.744 1.00 84.31 86 PRO A C 1
ATOM 658 O O . PRO A 1 86 ? 15.735 3.337 -13.471 1.00 84.31 86 PRO A O 1
ATOM 661 N N . ASP A 1 87 ? 16.189 1.738 -14.994 1.00 86.75 87 ASP A N 1
ATOM 662 C CA . ASP A 1 87 ? 15.880 2.521 -16.197 1.00 86.75 87 ASP A CA 1
ATOM 663 C C . ASP A 1 87 ? 14.419 2.353 -16.661 1.00 86.75 87 ASP A C 1
ATOM 665 O O . ASP A 1 87 ? 14.037 2.889 -17.698 1.00 86.75 87 ASP A O 1
ATOM 669 N N . ASP A 1 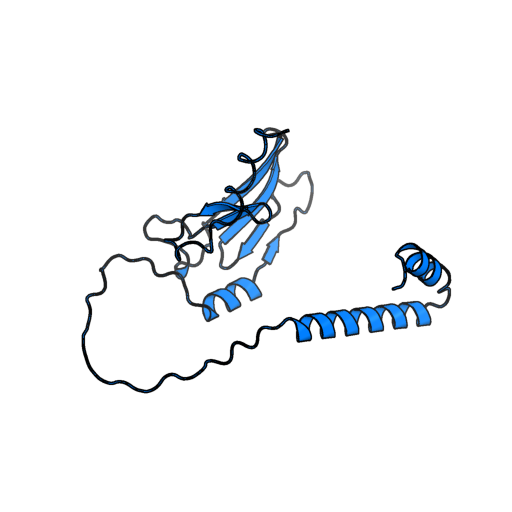88 ? 13.625 1.553 -15.944 1.00 82.75 88 ASP A N 1
ATOM 670 C CA . ASP A 1 88 ? 12.195 1.393 -16.196 1.00 82.75 88 ASP A CA 1
ATOM 671 C C . ASP A 1 88 ? 11.421 2.525 -15.508 1.00 82.75 88 ASP A C 1
ATOM 673 O O . ASP A 1 88 ? 11.712 2.889 -14.366 1.00 82.75 88 ASP A O 1
ATOM 677 N N . ASP A 1 89 ? 10.402 3.046 -16.185 1.00 80.56 89 ASP A N 1
ATOM 678 C CA . ASP A 1 89 ? 9.484 4.029 -15.609 1.00 80.56 89 ASP A CA 1
ATOM 679 C C . ASP A 1 89 ? 8.560 3.384 -14.551 1.00 80.56 89 ASP A C 1
ATOM 681 O O . ASP A 1 89 ? 7.922 4.076 -13.752 1.00 80.56 89 ASP A O 1
ATOM 685 N N . GLY A 1 90 ? 8.480 2.047 -14.529 1.00 86.31 90 GLY A N 1
ATOM 686 C CA . GLY A 1 90 ? 7.706 1.272 -13.565 1.00 86.31 90 GLY A CA 1
ATOM 687 C C . GLY A 1 90 ? 8.268 1.324 -12.141 1.00 86.31 90 GLY A C 1
ATOM 688 O O . GLY A 1 90 ? 9.359 0.832 -11.856 1.00 86.31 90 GLY A O 1
ATOM 689 N N . LEU A 1 91 ? 7.475 1.849 -11.207 1.00 92.44 91 LEU A N 1
ATOM 690 C CA . LEU A 1 91 ? 7.781 1.834 -9.776 1.00 92.44 91 LEU A CA 1
ATOM 691 C C . LEU A 1 91 ? 7.314 0.527 -9.119 1.00 92.44 91 LEU A C 1
ATOM 693 O O . LEU A 1 91 ? 6.279 -0.021 -9.508 1.00 92.44 91 LEU A O 1
ATOM 697 N N . PRO A 1 92 ? 8.015 0.041 -8.077 1.00 95.00 92 PRO A N 1
ATOM 698 C CA . PRO A 1 92 ? 7.581 -1.155 -7.375 1.00 95.00 92 PRO A CA 1
ATOM 699 C C . PRO A 1 92 ? 6.252 -0.893 -6.655 1.00 95.00 92 PRO A C 1
ATOM 701 O O . PRO A 1 92 ? 6.091 0.136 -5.988 1.00 95.00 92 PRO A O 1
ATOM 704 N N . CYS A 1 93 ? 5.317 -1.838 -6.733 1.00 96.19 93 CYS A N 1
ATOM 705 C CA . CYS A 1 93 ? 4.042 -1.733 -6.027 1.00 96.19 93 CYS A CA 1
ATOM 706 C C . CYS A 1 93 ? 3.490 -3.069 -5.548 1.00 96.19 93 CYS A C 1
ATOM 708 O O . CYS A 1 93 ? 3.846 -4.139 -6.036 1.00 96.19 93 CYS A O 1
ATOM 710 N N . ILE A 1 94 ? 2.598 -2.983 -4.565 1.00 97.69 94 ILE A N 1
ATOM 711 C CA . ILE A 1 94 ? 1.735 -4.087 -4.153 1.00 97.69 94 ILE A CA 1
ATOM 712 C C . ILE A 1 94 ? 0.318 -3.745 -4.597 1.00 97.69 94 ILE A C 1
ATOM 714 O O . ILE A 1 94 ? -0.165 -2.643 -4.341 1.00 97.69 94 ILE A O 1
ATOM 718 N N . GLU A 1 95 ? -0.347 -4.702 -5.225 1.00 97.44 95 GLU A N 1
ATOM 719 C CA . GLU A 1 95 ? -1.744 -4.631 -5.617 1.00 97.44 95 GLU A CA 1
ATOM 720 C C . GLU A 1 95 ? -2.589 -5.517 -4.696 1.00 97.44 95 GLU A C 1
ATOM 722 O O . GLU A 1 95 ? -2.332 -6.716 -4.575 1.00 97.44 95 GLU A O 1
ATOM 727 N N . VAL A 1 96 ? -3.605 -4.938 -4.052 1.00 97.56 96 VAL A N 1
ATOM 728 C CA . VAL A 1 96 ? -4.550 -5.660 -3.183 1.00 97.56 96 VAL A CA 1
ATOM 729 C C . VAL A 1 96 ? -5.972 -5.278 -3.564 1.00 97.56 96 VAL A C 1
ATOM 731 O O . VAL A 1 96 ? -6.371 -4.128 -3.394 1.00 97.56 96 VAL A O 1
ATOM 734 N N . GLY A 1 97 ? -6.750 -6.225 -4.096 1.00 95.06 97 GLY A N 1
ATOM 735 C CA . GLY A 1 97 ? -8.108 -5.937 -4.579 1.00 95.06 97 GLY A CA 1
ATOM 736 C C . GLY A 1 97 ? -8.156 -4.803 -5.616 1.00 95.06 97 GLY A C 1
ATOM 737 O O . GLY A 1 97 ? -9.094 -4.008 -5.606 1.00 95.06 97 GLY A O 1
ATOM 738 N N . GLY A 1 98 ? -7.114 -4.685 -6.448 1.00 95.81 98 GLY A N 1
ATOM 739 C CA . GLY A 1 98 ? -6.947 -3.610 -7.432 1.00 95.81 98 GLY A CA 1
ATOM 740 C C . GLY A 1 98 ? -6.511 -2.253 -6.858 1.00 95.81 98 GLY A C 1
ATOM 741 O O . GLY A 1 98 ? -6.422 -1.276 -7.590 1.00 95.81 98 GLY A O 1
ATOM 742 N N . VAL A 1 99 ? -6.259 -2.143 -5.550 1.00 97.12 99 VAL A N 1
ATOM 743 C CA . VAL A 1 99 ? -5.604 -0.960 -4.971 1.00 97.12 99 VAL A CA 1
ATOM 744 C C . VAL A 1 99 ? -4.105 -1.120 -5.158 1.00 97.12 99 VAL A C 1
ATOM 746 O O . VAL A 1 99 ? -3.513 -2.014 -4.551 1.00 97.12 99 VAL A O 1
ATOM 749 N N . MET A 1 100 ? -3.486 -0.259 -5.962 1.00 97.25 100 MET A N 1
ATOM 750 C CA . MET A 1 100 ? -2.045 -0.299 -6.200 1.00 97.25 100 MET A CA 1
ATOM 751 C C . MET A 1 100 ? -1.339 0.700 -5.285 1.00 97.25 100 MET A C 1
ATOM 753 O O . MET A 1 100 ? -1.546 1.909 -5.374 1.00 97.25 100 MET A O 1
ATOM 757 N N . VAL A 1 101 ? -0.493 0.197 -4.389 1.00 96.88 101 VAL A N 1
ATOM 758 C CA . VAL A 1 101 ? 0.301 1.016 -3.467 1.00 96.88 101 VAL A CA 1
ATOM 759 C C . VAL A 1 101 ? 1.762 0.960 -3.880 1.00 96.88 101 VAL A C 1
ATOM 761 O O . VAL A 1 101 ? 2.411 -0.082 -3.782 1.00 96.88 101 VAL A O 1
ATOM 764 N N . PHE A 1 102 ? 2.288 2.103 -4.302 1.00 96.75 102 PHE A N 1
ATOM 765 C CA . PHE A 1 102 ? 3.690 2.287 -4.650 1.00 96.75 102 PHE A CA 1
ATOM 766 C C . PHE A 1 102 ? 4.419 2.854 -3.440 1.00 96.75 102 PHE A C 1
ATOM 768 O O . PHE A 1 102 ? 4.001 3.875 -2.894 1.00 96.75 102 PHE A O 1
ATOM 775 N N . ALA A 1 103 ? 5.507 2.210 -3.026 1.00 95.06 103 ALA A N 1
ATOM 776 C CA . ALA A 1 103 ? 6.344 2.667 -1.923 1.00 95.06 103 ALA A CA 1
ATOM 777 C C . ALA A 1 103 ? 7.815 2.591 -2.334 1.00 95.06 103 ALA A C 1
ATOM 779 O O . ALA A 1 103 ? 8.347 1.508 -2.568 1.00 95.06 103 ALA A O 1
ATOM 780 N N . TYR A 1 104 ? 8.470 3.744 -2.442 1.00 94.12 104 TYR A N 1
ATOM 781 C CA . TYR A 1 104 ? 9.813 3.843 -3.012 1.00 94.12 104 TYR A CA 1
ATOM 782 C C . TYR A 1 104 ? 10.576 5.042 -2.450 1.00 94.12 104 TYR A C 1
ATOM 784 O O . TYR A 1 104 ? 9.994 5.949 -1.854 1.00 94.12 104 TYR A O 1
ATOM 792 N N . LEU A 1 105 ? 11.900 5.030 -2.609 1.00 95.06 105 LEU A N 1
ATOM 793 C CA . LEU A 1 105 ? 12.749 6.162 -2.248 1.00 95.06 105 LEU A CA 1
ATOM 794 C C . LEU A 1 105 ? 12.679 7.215 -3.352 1.00 95.06 105 LEU A C 1
ATOM 796 O O . LEU A 1 105 ? 13.019 6.936 -4.498 1.00 95.06 105 LEU A O 1
ATOM 800 N N . ASP A 1 106 ? 12.257 8.418 -2.987 1.00 93.69 106 ASP A N 1
ATOM 801 C CA . ASP A 1 106 ? 12.207 9.575 -3.872 1.00 93.69 106 ASP A CA 1
ATOM 802 C C . ASP A 1 106 ? 13.399 10.484 -3.542 1.00 93.69 106 ASP A C 1
ATOM 804 O O . ASP A 1 106 ? 13.510 11.011 -2.429 1.00 93.69 106 ASP A O 1
ATOM 808 N N . ALA A 1 107 ? 14.331 10.612 -4.490 1.00 93.06 107 ALA A N 1
ATOM 809 C CA . ALA A 1 107 ? 15.555 11.388 -4.309 1.00 93.06 107 ALA A CA 1
ATOM 810 C C . ALA A 1 107 ? 15.296 12.902 -4.288 1.00 93.06 107 ALA A C 1
ATOM 812 O O . ALA A 1 107 ? 16.018 13.627 -3.600 1.00 93.06 107 ALA A O 1
ATOM 813 N N . ASP A 1 108 ? 14.255 13.367 -4.982 1.00 94.31 108 ASP A N 1
ATOM 814 C CA . ASP A 1 108 ? 13.899 14.783 -5.054 1.00 94.31 108 ASP A CA 1
ATOM 815 C C . ASP A 1 108 ? 13.271 15.247 -3.736 1.00 94.31 108 ASP A C 1
ATOM 817 O O . ASP A 1 108 ? 13.573 16.329 -3.231 1.00 94.31 108 ASP A O 1
ATOM 821 N N . VAL A 1 109 ? 12.435 14.394 -3.136 1.00 93.62 109 VAL A N 1
ATOM 822 C CA . VAL A 1 109 ? 11.786 14.655 -1.839 1.00 93.62 109 VAL A CA 1
ATOM 823 C C . VAL A 1 109 ? 12.653 14.204 -0.650 1.00 93.62 109 VAL A C 1
ATOM 825 O O . VAL A 1 109 ? 12.389 14.583 0.490 1.00 93.62 109 VAL A O 1
ATOM 828 N N . GLN A 1 110 ? 13.709 13.422 -0.898 1.00 96.12 110 GLN A N 1
ATOM 829 C CA . GLN A 1 110 ? 14.594 12.824 0.115 1.00 96.12 110 GLN A CA 1
ATOM 830 C C . GLN A 1 110 ? 13.839 12.010 1.178 1.00 96.12 110 GLN A C 1
ATOM 832 O O . GLN A 1 110 ? 14.160 12.043 2.369 1.00 96.12 110 GLN A O 1
ATOM 837 N N . ALA A 1 111 ? 12.815 11.273 0.753 1.00 95.31 111 ALA A N 1
ATOM 838 C CA . ALA A 1 111 ? 11.943 10.515 1.640 1.00 95.31 111 ALA A CA 1
ATOM 839 C C . ALA A 1 111 ? 11.428 9.236 0.971 1.00 95.31 111 ALA A C 1
ATOM 841 O O . ALA A 1 111 ? 11.503 9.070 -0.246 1.00 95.31 111 ALA A O 1
ATOM 842 N N . VAL A 1 112 ? 10.857 8.335 1.775 1.00 94.38 112 VAL 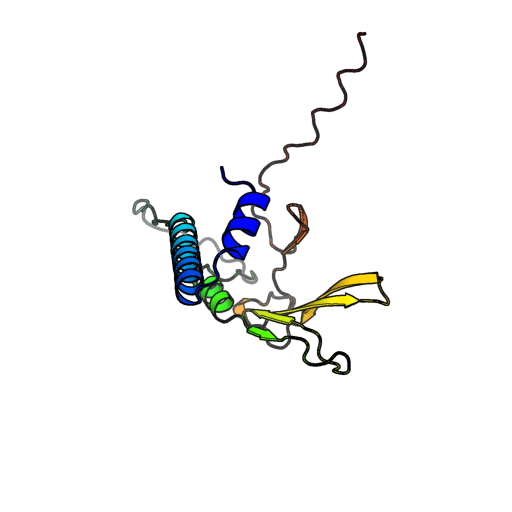A N 1
ATOM 843 C CA . VAL A 1 112 ? 9.992 7.280 1.237 1.00 94.38 112 VAL A CA 1
ATOM 844 C C . VAL A 1 112 ? 8.699 7.943 0.776 1.00 94.38 112 VAL A C 1
ATOM 846 O O . VAL A 1 112 ? 7.978 8.522 1.593 1.00 94.38 112 VAL A O 1
ATOM 849 N N . ARG A 1 113 ? 8.402 7.854 -0.519 1.00 94.75 113 ARG A N 1
ATOM 850 C CA . ARG A 1 113 ? 7.135 8.300 -1.086 1.00 94.75 113 ARG A CA 1
ATOM 851 C C . ARG A 1 113 ? 6.182 7.121 -1.175 1.00 94.75 113 ARG A C 1
ATOM 853 O O . ARG A 1 113 ? 6.560 6.043 -1.626 1.00 94.75 113 ARG A O 1
ATOM 860 N N . VAL A 1 114 ? 4.950 7.353 -0.731 1.00 95.31 114 VAL A N 1
ATOM 861 C CA . VAL A 1 114 ? 3.843 6.409 -0.875 1.00 95.31 114 VAL A CA 1
ATOM 862 C C . VAL A 1 114 ? 2.785 7.055 -1.754 1.00 95.31 114 VAL A C 1
ATOM 864 O O . VAL A 1 114 ? 2.276 8.124 -1.414 1.00 95.31 114 VAL A O 1
ATOM 867 N N . THR A 1 115 ? 2.463 6.422 -2.876 1.00 94.81 115 THR A N 1
ATOM 868 C CA . THR A 1 115 ? 1.351 6.822 -3.746 1.00 94.81 115 THR A CA 1
ATOM 869 C C . THR A 1 115 ? 0.378 5.666 -3.889 1.00 94.81 115 THR A C 1
ATOM 871 O O . THR A 1 115 ? 0.778 4.504 -3.893 1.00 94.81 115 THR A O 1
ATOM 874 N N . VAL A 1 116 ? -0.909 5.993 -3.970 1.00 95.75 116 VAL A N 1
ATOM 875 C CA . VAL A 1 116 ? -1.986 5.014 -4.116 1.00 95.75 116 VAL A CA 1
ATOM 876 C C . VAL A 1 116 ? -2.712 5.319 -5.415 1.00 95.75 116 VAL A C 1
ATOM 878 O O . VAL A 1 116 ? -3.196 6.437 -5.585 1.00 95.75 116 VAL A O 1
ATOM 881 N N . ASP A 1 117 ? -2.756 4.337 -6.305 1.00 95.50 117 ASP A N 1
ATOM 882 C CA . ASP A 1 117 ? -3.512 4.370 -7.552 1.00 95.50 117 ASP A CA 1
ATOM 883 C C . ASP A 1 117 ? -4.752 3.479 -7.406 1.00 95.50 117 ASP A C 1
ATOM 885 O O . ASP A 1 117 ? -4.696 2.406 -6.790 1.00 95.50 117 ASP A O 1
ATOM 889 N N . LEU A 1 118 ? -5.881 3.978 -7.909 1.00 96.19 118 LEU A N 1
ATOM 890 C CA . LEU A 1 118 ? -7.204 3.390 -7.743 1.00 96.19 118 LEU A CA 1
ATOM 891 C C . LEU A 1 118 ? -7.863 2.980 -9.068 1.00 96.19 118 LEU A C 1
ATOM 893 O O . LEU A 1 118 ? -9.009 2.529 -9.046 1.00 96.19 118 LEU A O 1
ATOM 897 N N . ASP A 1 119 ? -7.167 3.096 -10.200 1.00 94.06 119 ASP A N 1
ATOM 898 C CA . ASP A 1 119 ? -7.740 2.870 -11.533 1.00 94.06 119 ASP A CA 1
ATOM 899 C C . ASP A 1 119 ? -8.307 1.453 -11.717 1.00 94.06 119 ASP A C 1
ATOM 901 O O . ASP A 1 119 ? -9.303 1.259 -12.417 1.00 94.06 119 ASP A O 1
ATOM 905 N N . THR A 1 120 ? -7.713 0.454 -11.059 1.00 93.81 120 THR A N 1
ATOM 906 C CA . THR A 1 120 ? -8.149 -0.952 -11.122 1.00 93.81 120 THR A CA 1
ATOM 907 C C . THR A 1 120 ? -8.880 -1.420 -9.863 1.00 93.81 120 THR A C 1
ATOM 909 O O . THR A 1 120 ? -9.234 -2.595 -9.751 1.00 93.81 120 THR A O 1
ATOM 912 N N . THR A 1 121 ? -9.140 -0.519 -8.910 1.00 96.31 121 THR A N 1
ATOM 913 C CA . THR A 1 121 ? -9.680 -0.877 -7.594 1.00 96.31 121 THR A CA 1
ATOM 914 C C . THR A 1 121 ? -11.069 -1.498 -7.681 1.00 96.31 121 THR A C 1
ATOM 916 O O . THR A 1 121 ? -11.978 -0.978 -8.330 1.00 96.31 121 THR A O 1
ATOM 919 N N . ALA A 1 122 ? -11.260 -2.597 -6.948 1.00 93.31 122 ALA A N 1
ATOM 920 C CA . ALA A 1 122 ? -12.555 -3.244 -6.814 1.00 93.31 122 ALA A CA 1
ATOM 921 C C . ALA A 1 122 ? -13.597 -2.270 -6.245 1.00 93.31 122 ALA A C 1
ATOM 923 O O . ALA A 1 122 ? -13.392 -1.637 -5.207 1.00 93.31 122 ALA A O 1
ATOM 924 N N . THR A 1 123 ? -14.767 -2.190 -6.880 1.00 92.25 123 THR A N 1
ATOM 925 C CA . THR A 1 123 ? -15.799 -1.202 -6.530 1.00 92.25 123 THR A CA 1
ATOM 926 C C . THR A 1 123 ? -16.307 -1.323 -5.094 1.00 92.25 123 THR A C 1
ATOM 928 O O . THR A 1 123 ? -16.782 -0.334 -4.548 1.00 92.25 123 THR A O 1
ATOM 931 N N . GLN A 1 124 ? -16.203 -2.498 -4.453 1.00 91.50 124 GLN A N 1
ATOM 932 C CA . GLN A 1 124 ? -16.583 -2.652 -3.041 1.00 91.50 124 GLN A CA 1
ATOM 933 C C . GLN A 1 124 ? -15.631 -1.924 -2.074 1.00 91.50 124 GLN A C 1
ATOM 935 O O . GLN A 1 124 ? -16.008 -1.658 -0.935 1.00 91.50 124 GLN A O 1
ATOM 940 N N . LEU A 1 125 ? -14.407 -1.601 -2.503 1.00 92.31 125 LEU A N 1
ATOM 941 C CA . LEU A 1 125 ? -13.424 -0.855 -1.709 1.00 92.31 125 LEU A CA 1
ATOM 942 C C . LEU A 1 125 ? -13.546 0.663 -1.893 1.00 92.31 125 LEU A C 1
ATOM 944 O O . LEU A 1 125 ? -13.065 1.419 -1.042 1.00 92.31 125 LEU A O 1
ATOM 948 N N . LEU A 1 126 ? -14.198 1.100 -2.975 1.00 92.69 126 LEU A N 1
ATOM 949 C CA . LEU A 1 126 ? -14.391 2.507 -3.296 1.00 92.69 126 LEU A CA 1
ATOM 950 C C . LEU A 1 126 ? -15.520 3.120 -2.471 1.00 92.69 126 LEU A C 1
ATOM 952 O O . LEU A 1 126 ? -16.637 2.613 -2.380 1.00 92.69 126 LEU A O 1
ATOM 956 N N . ARG A 1 127 ? -15.218 4.278 -1.903 1.00 90.00 127 ARG A N 1
ATOM 957 C CA . ARG A 1 127 ? -16.159 5.174 -1.245 1.00 90.00 127 ARG A CA 1
ATOM 958 C C . ARG A 1 127 ? -16.917 5.999 -2.277 1.00 90.00 127 ARG A C 1
ATOM 960 O O . ARG A 1 127 ? -16.567 6.062 -3.452 1.00 90.00 127 ARG A O 1
ATOM 967 N N . SER A 1 128 ? -17.939 6.712 -1.810 1.00 88.12 128 SER A N 1
ATOM 968 C CA . SER A 1 128 ? -18.746 7.609 -2.646 1.00 88.12 128 SER A CA 1
ATOM 969 C C . SER A 1 128 ? -17.962 8.778 -3.255 1.00 88.12 128 SER A C 1
ATOM 971 O O . SER A 1 128 ? -18.409 9.357 -4.236 1.00 88.12 128 SER A O 1
ATOM 973 N N . ASP A 1 129 ? -16.817 9.142 -2.676 1.00 88.00 129 ASP A N 1
ATOM 974 C CA . ASP A 1 129 ? -15.910 10.177 -3.187 1.00 88.00 129 ASP A CA 1
ATOM 975 C C . ASP A 1 129 ? -14.836 9.618 -4.140 1.00 88.00 129 ASP A C 1
ATOM 977 O O . ASP A 1 129 ? -13.898 10.328 -4.485 1.00 88.00 129 ASP A O 1
ATOM 981 N N . SER A 1 130 ? -14.980 8.363 -4.586 1.00 88.56 130 SER A N 1
ATOM 982 C CA . SER A 1 130 ? -14.007 7.652 -5.433 1.00 88.56 130 SER A CA 1
ATOM 983 C C . SER A 1 130 ? -12.631 7.464 -4.780 1.00 88.56 130 SER A C 1
ATOM 985 O O . SER A 1 130 ? -11.630 7.301 -5.469 1.00 88.56 130 SER A O 1
ATOM 987 N N . THR A 1 131 ? -12.574 7.462 -3.444 1.00 91.50 131 THR A N 1
ATOM 988 C CA . THR A 1 131 ? -11.367 7.124 -2.674 1.00 91.50 131 THR A CA 1
ATOM 989 C C . THR A 1 131 ? -11.522 5.781 -1.962 1.00 91.50 131 THR A C 1
ATOM 991 O O . THR A 1 131 ? -12.594 5.179 -1.964 1.00 91.50 131 THR A O 1
ATOM 994 N N . VAL A 1 132 ? -10.465 5.305 -1.303 1.00 92.25 132 VAL A N 1
ATOM 995 C CA . VAL A 1 132 ? -10.510 4.108 -0.448 1.00 92.25 132 VAL A CA 1
ATOM 996 C C . VAL A 1 132 ? -10.348 4.464 1.025 1.00 92.25 132 VAL A C 1
ATOM 998 O O . VAL A 1 132 ? -9.796 5.503 1.389 1.00 92.25 132 VAL A O 1
ATOM 1001 N N . SER A 1 133 ? -10.795 3.562 1.902 1.00 91.69 133 SER A N 1
ATOM 1002 C CA . SER A 1 133 ? -10.470 3.660 3.328 1.00 91.69 133 SER A CA 1
ATOM 1003 C C . SER A 1 133 ? -9.006 3.320 3.570 1.00 91.69 133 SER A C 1
ATOM 1005 O O . SER A 1 133 ? -8.637 2.153 3.594 1.00 91.69 133 SER A O 1
ATOM 1007 N N . LEU A 1 134 ? -8.188 4.344 3.792 1.00 90.38 134 LEU A N 1
ATOM 1008 C CA . LEU A 1 134 ? -6.763 4.221 4.073 1.00 90.38 134 LEU A CA 1
ATOM 1009 C C . LEU A 1 134 ? -6.432 4.537 5.537 1.00 90.38 134 LEU A C 1
ATOM 1011 O O . LEU A 1 134 ? -6.916 5.529 6.094 1.00 90.38 134 LEU A O 1
ATOM 1015 N N . ARG A 1 135 ? -5.557 3.721 6.127 1.00 92.25 135 ARG A N 1
ATOM 1016 C CA . ARG A 1 135 ? -4.880 3.960 7.406 1.00 92.25 135 ARG A CA 1
ATOM 1017 C C . ARG A 1 135 ? -3.387 3.716 7.208 1.00 92.25 135 ARG A C 1
ATOM 1019 O O . ARG A 1 135 ? -3.012 2.685 6.663 1.00 92.25 135 ARG A O 1
ATOM 1026 N N . VAL A 1 136 ? -2.557 4.659 7.644 1.00 91.19 136 VAL A N 1
ATOM 1027 C CA . VAL A 1 136 ? -1.096 4.586 7.537 1.00 91.19 136 VAL A CA 1
ATOM 1028 C C . VAL A 1 136 ? -0.497 4.619 8.933 1.00 91.19 136 VAL A C 1
ATOM 1030 O O . VAL A 1 136 ? -0.791 5.512 9.736 1.00 91.19 136 VAL A O 1
ATOM 1033 N N . GLU A 1 137 ? 0.362 3.644 9.204 1.00 93.06 137 GLU A N 1
ATOM 1034 C CA . GLU A 1 137 ? 1.073 3.502 10.469 1.00 93.06 137 GLU A CA 1
ATOM 1035 C C . GLU A 1 137 ? 2.579 3.509 10.219 1.00 93.06 137 GLU A C 1
ATOM 1037 O O . GLU A 1 137 ? 3.063 2.923 9.252 1.00 93.06 137 GLU A O 1
ATOM 1042 N N . VAL A 1 138 ? 3.318 4.199 11.085 1.00 92.50 138 VAL A N 1
ATOM 1043 C CA . VAL A 1 138 ? 4.782 4.244 11.073 1.00 92.50 138 VAL A CA 1
ATOM 1044 C C . VAL A 1 138 ? 5.257 3.753 12.432 1.00 92.50 138 VAL A C 1
ATOM 1046 O O . VAL A 1 138 ? 5.088 4.433 13.448 1.00 92.50 138 VAL A O 1
ATOM 1049 N N . GLY A 1 139 ? 5.812 2.540 12.458 1.00 91.38 139 GLY A N 1
ATOM 1050 C CA . GLY A 1 139 ? 5.974 1.802 13.711 1.00 91.38 139 GLY A CA 1
ATOM 1051 C C . GLY A 1 139 ? 4.610 1.584 14.372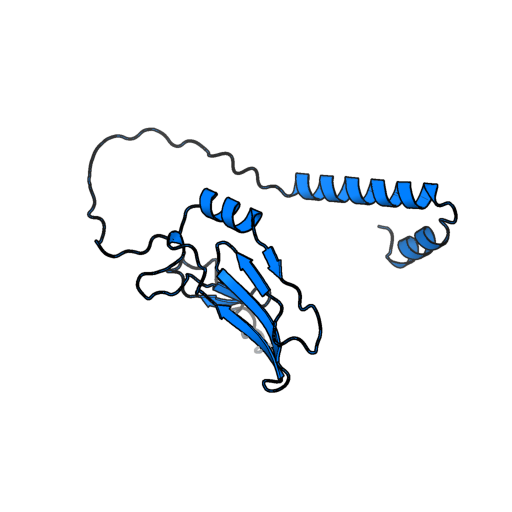 1.00 91.38 139 GLY A C 1
ATOM 1052 O O . GLY A 1 139 ? 3.648 1.234 13.698 1.00 91.38 139 GLY A O 1
ATOM 1053 N N . ASP A 1 140 ? 4.510 1.865 15.670 1.00 91.19 140 ASP A N 1
ATOM 1054 C CA . ASP A 1 140 ? 3.266 1.699 16.440 1.00 91.19 140 ASP A CA 1
ATOM 1055 C C . ASP A 1 140 ? 2.350 2.941 16.417 1.00 91.19 140 ASP A C 1
ATOM 1057 O O . ASP A 1 140 ? 1.392 3.034 17.189 1.00 91.19 140 ASP A O 1
ATOM 1061 N N . ALA A 1 141 ? 2.659 3.944 15.590 1.00 88.38 141 ALA A N 1
ATOM 1062 C CA . ALA A 1 141 ? 1.916 5.197 15.537 1.00 88.38 141 ALA A CA 1
ATOM 1063 C C . ALA A 1 141 ? 1.097 5.309 14.249 1.00 88.38 141 ALA A C 1
ATOM 1065 O O . ALA A 1 141 ? 1.645 5.295 13.148 1.00 88.38 141 ALA A O 1
ATOM 1066 N N . THR A 1 142 ? -0.213 5.517 14.382 1.00 91.75 142 THR A N 1
ATOM 1067 C CA . THR A 1 142 ? -1.058 5.924 13.255 1.00 91.75 142 THR A CA 1
ATOM 1068 C C . THR A 1 142 ? -0.777 7.384 12.911 1.00 91.75 142 THR A C 1
ATOM 1070 O O . THR A 1 142 ? -1.009 8.275 13.728 1.00 91.75 142 THR A O 1
ATOM 1073 N N . VAL A 1 143 ? -0.279 7.630 11.700 1.00 93.44 143 VAL A N 1
ATOM 1074 C CA . VAL A 1 143 ? 0.044 8.980 11.204 1.00 93.44 143 VAL A CA 1
ATOM 1075 C C . VAL A 1 143 ? -1.048 9.540 10.294 1.00 93.44 143 VAL A C 1
ATOM 1077 O O . VAL A 1 143 ? -1.165 10.754 10.155 1.00 93.44 143 VAL A O 1
ATOM 1080 N N . PHE A 1 144 ? -1.872 8.667 9.707 1.00 90.12 144 PHE A N 1
ATOM 1081 C CA . PHE A 1 144 ? -3.007 9.044 8.870 1.00 90.12 144 PHE A CA 1
ATOM 1082 C C . PHE A 1 144 ? -4.115 7.992 8.959 1.00 90.12 144 PHE A C 1
ATOM 1084 O O . PHE A 1 144 ? -3.840 6.792 8.991 1.00 90.12 144 PHE A O 1
ATOM 1091 N N . SER A 1 145 ? -5.373 8.426 8.989 1.00 89.88 145 SER A N 1
ATOM 1092 C CA . SER A 1 145 ? -6.531 7.537 8.926 1.00 89.88 145 SER A CA 1
ATOM 1093 C C . SER A 1 145 ? -7.714 8.258 8.304 1.00 89.88 145 SER A C 1
ATOM 1095 O O . SER A 1 145 ? -8.002 9.405 8.636 1.00 89.88 145 SER A O 1
ATOM 1097 N N . THR A 1 146 ? -8.411 7.558 7.420 1.00 84.75 146 THR A N 1
ATOM 1098 C CA . THR A 1 146 ? -9.636 8.036 6.773 1.00 84.75 146 THR A CA 1
ATOM 1099 C C . THR A 1 146 ? -10.851 7.208 7.164 1.00 84.75 146 THR A C 1
ATOM 1101 O O . THR A 1 146 ? -11.964 7.549 6.770 1.00 84.75 146 THR A O 1
ATOM 1104 N N . SER A 1 147 ? -10.677 6.091 7.880 1.00 72.44 147 SER A N 1
ATOM 1105 C CA . SER A 1 147 ? -11.792 5.280 8.376 1.00 72.44 147 SER A CA 1
ATOM 1106 C C . SER A 1 147 ? -12.576 6.057 9.433 1.00 72.44 147 SER A C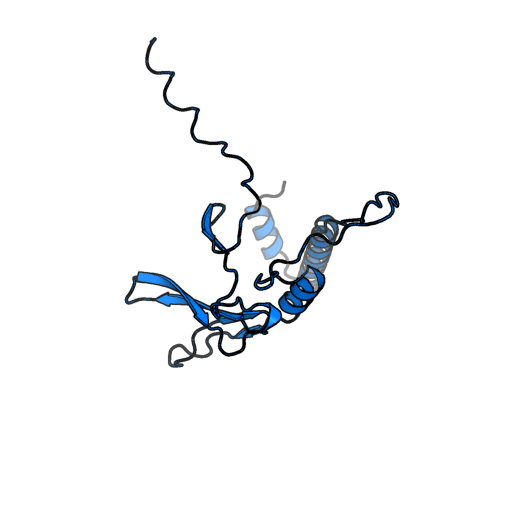 1
ATOM 1108 O O . SER A 1 147 ? -11.962 6.664 10.311 1.00 72.44 147 SER A O 1
ATOM 1110 N N . ALA A 1 148 ? -13.909 5.976 9.414 1.00 59.53 148 ALA A N 1
ATOM 1111 C CA . ALA A 1 148 ? -14.701 6.341 10.587 1.00 59.53 148 ALA A CA 1
ATOM 1112 C C . ALA A 1 148 ? -14.265 5.434 11.755 1.00 59.53 148 ALA A C 1
ATOM 1114 O O . ALA A 1 148 ? -14.243 4.213 11.609 1.00 59.53 148 ALA A O 1
ATOM 1115 N N . GLU A 1 149 ? -13.810 6.021 12.863 1.00 54.12 149 GLU A N 1
ATOM 1116 C CA . GLU A 1 149 ? -13.115 5.294 13.933 1.00 54.12 149 GLU A CA 1
ATOM 1117 C C . GLU A 1 149 ? -13.916 4.113 14.519 1.00 54.12 149 GLU A C 1
ATOM 1119 O O . GLU A 1 149 ? -15.093 4.267 14.848 1.00 54.12 149 GLU A O 1
ATOM 1124 N N . PRO A 1 150 ? -13.252 3.002 14.883 1.00 44.09 150 PRO A N 1
ATOM 1125 C CA . PRO A 1 150 ? -13.423 2.430 16.206 1.00 44.09 150 PRO A CA 1
ATOM 1126 C C . PRO A 1 150 ? -12.592 3.245 17.219 1.00 44.09 150 PRO A C 1
ATOM 1128 O O . PRO A 1 150 ? -11.366 3.297 17.123 1.00 44.09 150 PRO A O 1
ATOM 1131 N N . VAL A 1 151 ? -13.290 3.874 18.173 1.00 36.66 151 VAL A N 1
ATOM 1132 C CA . VAL A 1 151 ? -12.796 4.647 19.339 1.00 36.66 151 VAL A CA 1
ATOM 1133 C C . VAL A 1 151 ? -11.480 4.081 19.921 1.00 36.66 151 VAL A C 1
ATOM 1135 O O . VAL A 1 151 ? -11.343 2.862 20.063 1.00 36.66 151 VAL A O 1
ATOM 1138 N N . PRO A 1 152 ? -10.510 4.933 20.314 1.00 43.44 152 PRO A N 1
ATOM 1139 C CA . PRO A 1 152 ? -9.101 4.567 20.421 1.00 43.44 152 PRO A CA 1
ATOM 1140 C C . PRO A 1 152 ? -8.788 3.594 21.559 1.00 43.44 152 PRO A C 1
ATOM 1142 O O . PRO A 1 152 ? -9.219 3.758 22.706 1.00 43.44 152 PRO A O 1
ATOM 1145 N N . ALA A 1 153 ? -7.891 2.646 21.283 1.00 40.06 153 ALA A N 1
ATOM 1146 C CA . ALA A 1 153 ? -7.210 1.881 22.317 1.00 40.06 153 ALA A CA 1
ATOM 1147 C C . ALA A 1 153 ? -6.169 2.765 23.033 1.00 40.06 153 ALA A C 1
ATOM 1149 O O . ALA A 1 153 ? -4.988 2.772 22.715 1.00 40.06 153 ALA A O 1
ATOM 1150 N N . ARG A 1 154 ? -6.661 3.499 24.036 1.00 44.50 154 ARG A N 1
ATOM 1151 C CA . ARG A 1 154 ? -5.959 3.985 25.236 1.00 44.50 154 ARG A CA 1
ATOM 1152 C C . ARG A 1 154 ? -4.695 4.826 25.033 1.00 44.50 154 ARG A C 1
ATOM 1154 O O . ARG A 1 154 ? -3.572 4.352 24.903 1.00 44.50 154 ARG A O 1
ATOM 1161 N N . ALA A 1 155 ? -4.900 6.111 25.305 1.00 48.19 155 ALA A N 1
ATOM 1162 C CA . ALA A 1 155 ? -3.918 7.008 25.882 1.00 48.19 155 ALA A CA 1
ATOM 1163 C C . ALA A 1 155 ? -3.251 6.402 27.138 1.00 48.19 155 ALA A C 1
ATOM 1165 O O . ALA A 1 155 ? -3.810 6.462 28.229 1.00 48.19 155 ALA A O 1
ATOM 1166 N N . TRP A 1 156 ? -2.030 5.882 27.007 1.00 44.53 156 TRP A N 1
ATOM 1167 C CA . TRP A 1 156 ? -1.151 5.534 28.129 1.00 44.53 156 TRP A CA 1
ATOM 1168 C C . TRP A 1 156 ? 0.315 5.765 27.749 1.00 44.53 156 TRP A C 1
ATOM 1170 O O . TRP A 1 156 ? 1.024 4.822 27.433 1.00 44.53 156 TRP A O 1
ATOM 1180 N N . SER A 1 157 ? 0.784 7.020 27.775 1.00 48.22 157 SER A N 1
ATOM 1181 C CA . SER A 1 157 ? 2.217 7.340 28.008 1.00 48.22 157 SER A CA 1
ATOM 1182 C C . SER A 1 157 ? 2.570 8.840 27.993 1.00 48.22 157 SER A C 1
ATOM 1184 O O . SER A 1 157 ? 3.671 9.209 27.602 1.00 48.22 157 SER A O 1
ATOM 1186 N N . ARG A 1 158 ? 1.717 9.758 28.480 1.00 39.38 158 ARG A N 1
ATOM 1187 C CA . ARG A 1 158 ? 2.153 11.159 28.723 1.00 39.38 158 ARG A CA 1
ATOM 1188 C C . ARG A 1 158 ? 1.654 11.780 30.031 1.00 39.38 158 ARG A C 1
ATOM 1190 O O . ARG A 1 158 ? 1.359 12.968 30.089 1.00 39.38 158 ARG A O 1
ATOM 1197 N N . ARG A 1 159 ? 1.612 11.000 31.120 1.00 48.16 159 ARG A N 1
ATOM 1198 C CA . ARG A 1 159 ? 1.303 11.531 32.466 1.00 48.16 159 ARG A CA 1
ATOM 1199 C C . ARG A 1 159 ? 2.246 11.108 33.598 1.00 48.16 159 ARG A C 1
ATOM 1201 O O . ARG A 1 159 ? 1.825 11.097 34.745 1.00 48.16 159 ARG A O 1
ATOM 1208 N N . LEU A 1 160 ? 3.526 10.829 33.316 1.00 52.16 160 LEU A N 1
ATOM 1209 C CA . LEU A 1 160 ? 4.492 10.481 34.378 1.00 52.16 160 LEU A CA 1
ATOM 1210 C C . LEU A 1 160 ? 5.904 11.088 34.278 1.00 52.16 160 LEU A C 1
ATOM 1212 O O . LEU A 1 160 ? 6.848 10.481 34.764 1.00 52.16 160 LEU A O 1
ATOM 1216 N N . ARG A 1 161 ? 6.095 12.312 33.756 1.00 50.06 161 ARG A N 1
ATOM 1217 C CA . ARG A 1 161 ? 7.345 13.071 34.024 1.00 50.06 161 ARG A CA 1
ATOM 1218 C C . ARG A 1 161 ? 7.129 14.582 34.107 1.00 50.06 161 ARG A C 1
ATOM 1220 O O . ARG A 1 161 ? 7.546 15.307 33.209 1.00 50.06 161 ARG A O 1
ATOM 1227 N N . ARG A 1 162 ? 6.496 15.055 35.189 1.00 49.66 162 ARG A N 1
ATOM 1228 C CA . ARG A 1 162 ? 6.760 16.393 35.768 1.00 49.66 162 ARG A CA 1
ATOM 1229 C C . ARG A 1 162 ? 6.077 16.619 37.133 1.00 49.66 162 ARG A C 1
ATOM 1231 O O . ARG A 1 162 ? 5.342 17.579 37.290 1.00 49.66 162 ARG A O 1
ATOM 1238 N N . VAL A 1 163 ? 6.314 15.752 38.130 1.00 49.44 163 VAL A N 1
ATOM 1239 C CA . VAL A 1 163 ? 6.025 16.086 39.554 1.00 49.44 163 VAL A CA 1
ATOM 1240 C C . VAL A 1 163 ? 7.151 15.699 40.536 1.00 49.44 163 VAL A C 1
ATOM 1242 O O . VAL A 1 163 ? 7.090 16.080 41.693 1.00 49.44 163 VAL A O 1
ATOM 1245 N N . VAL A 1 164 ? 8.272 15.098 40.116 1.00 48.69 164 VAL A N 1
ATOM 1246 C CA . VAL A 1 164 ? 9.439 14.924 41.018 1.00 48.69 164 VAL A CA 1
ATOM 1247 C C . VAL A 1 164 ? 10.603 15.802 40.561 1.00 48.69 164 VAL A C 1
ATOM 1249 O O . VAL A 1 164 ? 11.565 15.347 39.953 1.00 48.69 164 VAL A O 1
ATOM 1252 N N . ARG A 1 165 ? 10.456 17.109 40.800 1.00 49.62 165 ARG A N 1
ATOM 1253 C CA . ARG A 1 165 ? 11.566 18.067 40.969 1.00 49.62 165 ARG A CA 1
ATOM 1254 C C . ARG A 1 165 ? 11.094 19.254 41.816 1.00 49.62 165 ARG A C 1
ATOM 1256 O O . ARG A 1 165 ? 11.086 20.407 41.403 1.00 49.62 165 ARG A O 1
ATOM 1263 N N . ARG A 1 166 ? 10.631 18.926 43.017 1.00 46.78 166 ARG A N 1
ATOM 1264 C CA . ARG A 1 166 ? 10.626 19.794 44.196 1.00 46.78 166 ARG A CA 1
ATOM 1265 C C . ARG A 1 166 ? 10.709 18.838 45.382 1.00 46.78 166 ARG A C 1
ATOM 1267 O O . ARG A 1 166 ? 9.871 17.951 45.464 1.00 46.78 166 ARG A O 1
ATOM 1274 N N . MET A 1 167 ? 11.724 19.022 46.224 1.00 40.47 167 MET A N 1
ATOM 1275 C CA . MET A 1 167 ? 12.187 18.128 47.302 1.00 40.47 167 MET A CA 1
ATOM 1276 C C . MET A 1 167 ? 13.208 17.060 46.877 1.00 40.47 167 MET A C 1
ATOM 1278 O O . MET A 1 167 ? 12.938 15.864 46.907 1.00 40.47 167 MET A O 1
ATOM 1282 N N . HIS A 1 168 ? 14.387 17.506 46.449 1.00 43.81 168 HIS A N 1
ATOM 1283 C CA . HIS A 1 168 ? 15.594 17.467 47.285 1.00 43.81 168 HIS A CA 1
ATOM 1284 C C . HIS A 1 168 ? 16.638 18.424 46.706 1.00 43.81 168 HIS A C 1
ATOM 1286 O O . HIS A 1 168 ? 16.702 18.521 45.458 1.00 43.81 168 HIS A O 1
#

Secondary structure (DSSP, 8-state):
---HHHHHHHHHT--SHHHHHHHHHHHHHHHHHHHHTT---------------------TT------HHHHHHHHHT-EEE----TTSSPPPEEEETTEEEEEEEETTTTEEEEEEE-TT--TTTB-TTS-B--EEEETTEEEEE-SPPP--S---SSSSSSS-SS--

Sequence (168 aa):
MLTTTEIRDHIRDLTDVKSLVAVQEAATTRLLELDAARRPVVTPRRPAEIGTSSPTMATPYGFCFPDKEFCAEANSTAVFHPMTSPDDDGLPCIEVGGVMVFAYLDADVQAVRVTVDLDTTATQLLRSDSTVSLRVEVGDATVFSTSAEPVPARAWSRRLRRVVRRMH

Radius of gyration: 24.93 Å; chains: 1; bounding box: 70×53×64 Å